Protein AF-A0AAV5KYX5-F1 (afdb_monomer_lite)

Structure (mmCIF, N/CA/C/O backbone):
data_AF-A0AAV5KYX5-F1
#
_entry.id   AF-A0AAV5KYX5-F1
#
loop_
_atom_site.group_PDB
_atom_site.id
_atom_site.type_symbol
_atom_site.label_atom_id
_atom_site.label_alt_id
_atom_site.label_comp_id
_atom_site.label_asym_id
_atom_site.label_entity_id
_atom_site.label_seq_id
_atom_site.pdbx_PDB_ins_code
_atom_site.Cartn_x
_atom_site.Cartn_y
_atom_site.Cartn_z
_atom_site.occupancy
_atom_site.B_iso_or_equiv
_atom_site.auth_seq_id
_atom_site.auth_comp_id
_atom_site.auth_asy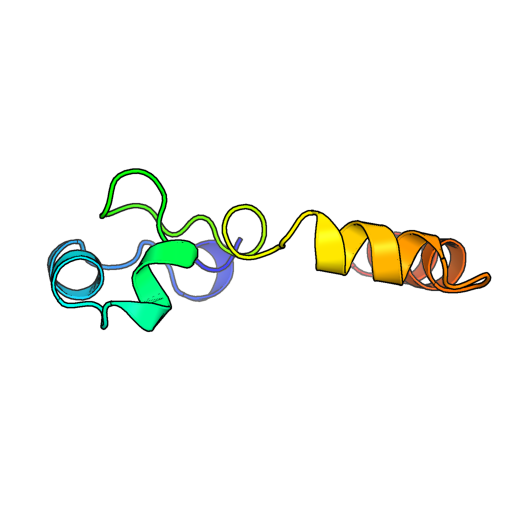m_id
_atom_site.auth_atom_id
_atom_site.pdbx_PDB_model_num
ATOM 1 N N . MET A 1 1 ? -3.198 -1.137 -9.429 1.00 58.50 1 MET A N 1
ATOM 2 C CA . MET A 1 1 ? -2.007 -1.983 -9.662 1.00 58.50 1 MET A CA 1
ATOM 3 C C . MET A 1 1 ? -2.174 -3.396 -9.090 1.0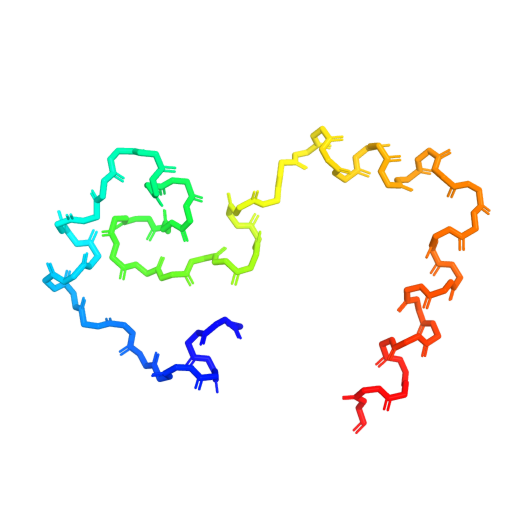0 58.50 1 MET A C 1
ATOM 5 O O . MET A 1 1 ? -1.853 -4.309 -9.821 1.00 58.50 1 MET A O 1
ATOM 9 N N . MET A 1 2 ? -2.792 -3.646 -7.924 1.00 55.47 2 MET A N 1
ATOM 10 C CA . MET A 1 2 ? -3.331 -5.000 -7.609 1.00 55.47 2 MET A CA 1
ATOM 11 C C . MET A 1 2 ? -4.721 -5.260 -8.202 1.00 55.47 2 MET A C 1
ATOM 13 O O . MET A 1 2 ? -4.981 -6.358 -8.668 1.00 55.47 2 MET A O 1
ATOM 17 N N . GLU A 1 3 ? -5.573 -4.237 -8.329 1.00 56.38 3 GLU A N 1
ATOM 18 C CA . GLU A 1 3 ? -6.857 -4.363 -9.052 1.00 56.38 3 GLU A CA 1
ATOM 19 C C . GLU A 1 3 ? -6.684 -4.698 -10.543 1.00 56.38 3 GLU A C 1
ATOM 21 O O . GLU A 1 3 ? -7.602 -5.176 -11.192 1.00 56.38 3 GLU A O 1
ATOM 26 N N . ARG A 1 4 ? -5.492 -4.462 -11.108 1.00 61.31 4 ARG A N 1
ATOM 27 C CA . ARG A 1 4 ? -5.164 -4.897 -12.474 1.00 61.31 4 ARG A CA 1
ATOM 28 C C . ARG A 1 4 ? -4.893 -6.401 -12.564 1.00 61.31 4 ARG A C 1
ATOM 30 O O . ARG A 1 4 ? -5.011 -6.955 -13.644 1.00 61.31 4 ARG A O 1
ATOM 37 N N . VAL A 1 5 ? -4.522 -7.027 -11.447 1.00 60.25 5 VAL A N 1
ATOM 38 C CA . VAL A 1 5 ? -4.222 -8.461 -11.336 1.00 60.25 5 VAL A CA 1
ATOM 39 C C . VAL A 1 5 ? -5.438 -9.224 -10.803 1.00 60.25 5 VAL A C 1
ATOM 41 O O . VAL A 1 5 ? -5.748 -10.303 -11.289 1.00 60.25 5 VAL A O 1
ATOM 44 N N . LEU A 1 6 ? -6.149 -8.647 -9.830 1.00 65.50 6 LEU A N 1
ATOM 45 C CA . LEU A 1 6 ? -7.293 -9.254 -9.140 1.00 65.50 6 LEU A CA 1
ATOM 46 C C . LEU A 1 6 ? -8.658 -8.800 -9.683 1.00 65.50 6 LEU A C 1
ATOM 48 O O . LEU A 1 6 ? -9.682 -9.357 -9.301 1.00 65.50 6 LEU A O 1
ATOM 52 N N . GLY A 1 7 ? -8.692 -7.778 -10.540 1.00 67.38 7 GLY A N 1
ATOM 53 C CA . GLY A 1 7 ? -9.921 -7.051 -10.851 1.00 67.38 7 GLY A CA 1
ATOM 54 C C . GLY A 1 7 ? -10.308 -6.053 -9.747 1.00 67.38 7 GLY A C 1
ATOM 55 O O . GLY A 1 7 ? -9.645 -5.969 -8.707 1.00 67.38 7 GLY A O 1
ATOM 56 N N . PRO A 1 8 ? -11.361 -5.246 -9.963 1.00 73.00 8 PRO A N 1
ATOM 57 C CA . PRO A 1 8 ? -11.853 -4.308 -8.958 1.00 73.00 8 PRO A CA 1
ATOM 58 C C . PRO A 1 8 ? -12.254 -5.057 -7.683 1.00 73.00 8 PRO A C 1
ATOM 60 O O . PRO A 1 8 ? -13.077 -5.974 -7.723 1.00 73.00 8 PRO A O 1
ATOM 63 N N . LEU A 1 9 ? -11.672 -4.667 -6.545 1.00 74.62 9 LEU A N 1
ATOM 64 C CA . LEU A 1 9 ? -11.956 -5.331 -5.278 1.00 74.62 9 LEU A CA 1
ATOM 65 C C . LEU A 1 9 ? -13.395 -5.004 -4.837 1.00 74.62 9 LEU A C 1
ATOM 67 O O . LEU A 1 9 ? -13.762 -3.825 -4.799 1.00 74.62 9 LEU A O 1
ATOM 71 N N . PRO A 1 10 ? -14.222 -5.999 -4.468 1.00 81.69 10 PRO A N 1
ATOM 72 C CA . PRO A 1 10 ? -15.575 -5.732 -4.003 1.00 81.69 10 PRO A CA 1
ATOM 73 C C . PRO A 1 10 ? -15.590 -4.824 -2.767 1.00 81.69 10 PRO A C 1
ATOM 75 O O . PRO A 1 10 ? -14.895 -5.070 -1.780 1.00 81.69 10 PRO A O 1
ATOM 78 N N . GLN A 1 11 ? -16.450 -3.803 -2.790 1.00 80.25 11 GLN A N 1
ATOM 79 C CA . GLN A 1 11 ? -16.533 -2.771 -1.747 1.00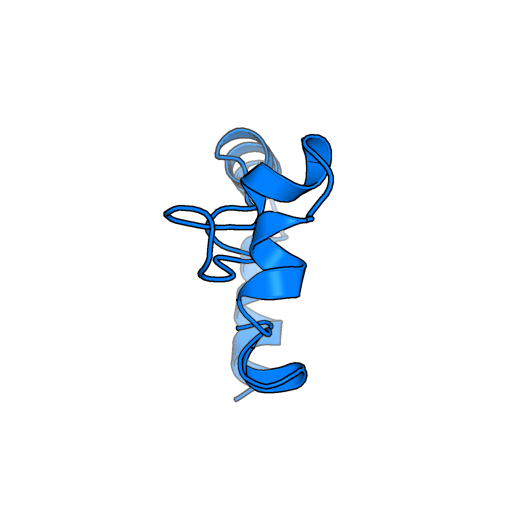 80.25 11 GLN A CA 1
ATOM 80 C C . GLN A 1 11 ? -16.754 -3.352 -0.341 1.00 80.25 11 GLN A C 1
ATOM 82 O O . GLN A 1 11 ? -16.157 -2.895 0.630 1.00 80.25 11 GLN A O 1
ATOM 87 N N . HIS A 1 12 ? -17.565 -4.406 -0.231 1.00 83.62 12 HIS A N 1
ATOM 88 C CA . HIS A 1 12 ? -17.851 -5.062 1.044 1.00 83.62 12 HIS A CA 1
ATOM 89 C C . HIS A 1 12 ? -16.634 -5.789 1.642 1.00 83.62 12 HIS A C 1
ATOM 91 O O . HIS A 1 12 ? -16.581 -5.966 2.856 1.0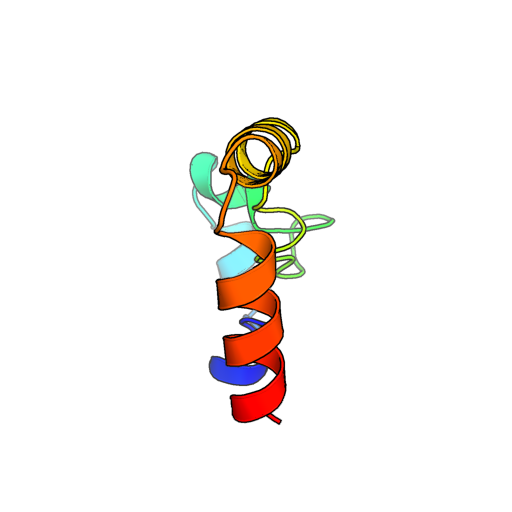0 83.62 12 HIS A O 1
ATOM 97 N N . MET A 1 13 ? -15.668 -6.215 0.819 1.00 82.19 13 MET A N 1
ATOM 98 C CA . MET A 1 13 ? -14.421 -6.821 1.297 1.00 82.19 13 MET A CA 1
ATOM 99 C C . MET A 1 13 ? -13.459 -5.749 1.801 1.00 82.19 13 MET A C 1
ATOM 101 O O . MET A 1 13 ? -12.827 -5.942 2.834 1.00 82.19 13 MET A O 1
ATOM 105 N N . ALA A 1 14 ? -13.391 -4.606 1.111 1.00 78.12 14 ALA A N 1
ATOM 106 C CA . ALA A 1 14 ? -12.578 -3.469 1.538 1.00 78.12 14 ALA A CA 1
ATOM 107 C C . ALA A 1 14 ? -13.070 -2.887 2.876 1.00 78.12 14 ALA A C 1
ATOM 109 O O . ALA A 1 14 ? -12.270 -2.654 3.775 1.00 78.12 14 ALA A O 1
ATOM 110 N N . LEU A 1 15 ? -14.389 -2.742 3.048 1.00 80.69 15 LEU A N 1
ATOM 111 C CA . LEU A 1 15 ? -14.994 -2.232 4.287 1.00 80.69 15 LEU A CA 1
ATOM 112 C C . LEU A 1 15 ? -14.865 -3.191 5.481 1.00 80.69 15 LEU A C 1
ATOM 114 O O . LEU A 1 15 ? -14.923 -2.753 6.625 1.00 80.69 15 LEU A O 1
ATOM 118 N N . LYS A 1 16 ? -14.716 -4.495 5.223 1.00 83.88 16 LYS A N 1
ATOM 119 C CA . LYS A 1 16 ? -14.498 -5.529 6.249 1.00 83.88 16 LYS A CA 1
ATOM 120 C C . LYS A 1 16 ? -13.020 -5.853 6.464 1.00 83.88 16 LYS A C 1
ATOM 122 O O . LYS A 1 16 ? -12.709 -6.785 7.206 1.00 83.88 16 LYS A O 1
ATOM 127 N N . ALA A 1 17 ? -12.118 -5.148 5.786 1.00 79.25 17 ALA A N 1
ATOM 128 C CA . ALA A 1 17 ? -10.697 -5.403 5.909 1.00 79.25 17 ALA A CA 1
ATOM 129 C C . ALA A 1 17 ? -10.229 -5.133 7.346 1.00 79.25 17 ALA A C 1
ATOM 131 O O . ALA A 1 17 ? -10.688 -4.201 8.004 1.00 79.25 17 ALA A O 1
ATOM 132 N N . ASP A 1 18 ? -9.301 -5.961 7.829 1.00 83.94 18 ASP A N 1
ATOM 133 C CA . ASP A 1 18 ? -8.687 -5.776 9.142 1.00 83.94 18 ASP A CA 1
ATOM 134 C C . ASP A 1 18 ? -8.048 -4.381 9.255 1.00 83.94 18 ASP A C 1
ATOM 136 O O . ASP A 1 18 ? -7.526 -3.842 8.275 1.00 83.94 18 ASP A O 1
ATOM 140 N N . ARG A 1 19 ? -8.006 -3.813 10.465 1.00 80.81 19 ARG A N 1
ATOM 141 C CA . ARG A 1 19 ? -7.441 -2.473 10.703 1.00 80.81 19 ARG A CA 1
ATOM 142 C C . ARG A 1 19 ? -5.990 -2.343 10.222 1.00 80.81 19 ARG A C 1
ATOM 144 O O . ARG A 1 19 ? -5.549 -1.269 9.825 1.00 80.81 19 ARG A O 1
ATOM 151 N N . ARG A 1 20 ? -5.219 -3.436 10.223 1.00 80.31 20 ARG A N 1
ATOM 152 C CA . ARG A 1 20 ? -3.841 -3.469 9.693 1.00 80.31 20 ARG A CA 1
ATOM 153 C C . ARG A 1 20 ? -3.788 -3.340 8.171 1.00 80.31 20 ARG A C 1
ATOM 155 O O . ARG A 1 20 ? -2.744 -2.956 7.637 1.00 80.31 20 ARG A O 1
ATOM 162 N N . ALA A 1 21 ? -4.878 -3.680 7.488 1.00 77.56 21 ALA A N 1
ATOM 163 C CA . ALA A 1 21 ? -5.021 -3.613 6.044 1.00 77.56 21 ALA A CA 1
ATOM 164 C C . ALA A 1 21 ? -5.553 -2.258 5.552 1.00 77.56 21 ALA A C 1
ATOM 166 O O . ALA A 1 21 ? -5.379 -1.963 4.374 1.00 77.56 21 ALA A O 1
ATOM 167 N N . GLU A 1 22 ? -6.101 -1.400 6.424 1.00 78.38 22 GLU A N 1
ATOM 168 C CA . GLU A 1 22 ? -6.574 -0.048 6.061 1.00 78.38 22 GLU A CA 1
ATOM 169 C C . GLU A 1 22 ? -5.514 0.778 5.324 1.00 78.38 22 GLU A C 1
ATOM 171 O O . GLU A 1 22 ? -5.837 1.485 4.376 1.00 78.38 22 GLU A O 1
ATOM 176 N N . LYS A 1 23 ? -4.230 0.625 5.681 1.00 76.62 23 LYS A N 1
ATOM 177 C CA . LYS A 1 23 ? -3.107 1.296 4.999 1.00 76.62 23 LYS A CA 1
ATOM 178 C C . LYS A 1 23 ? -3.015 0.976 3.502 1.00 76.62 23 LYS A C 1
ATOM 180 O O . LYS A 1 23 ? -2.396 1.714 2.750 1.00 76.62 23 LYS A O 1
ATOM 185 N N . TYR A 1 24 ? -3.600 -0.133 3.060 1.00 75.62 24 TYR A N 1
ATOM 186 C CA . TYR A 1 24 ? -3.618 -0.532 1.656 1.00 75.62 24 TYR A CA 1
ATOM 187 C C . TYR A 1 24 ? -4.787 0.086 0.878 1.00 75.62 24 TYR A C 1
ATOM 189 O O . TYR A 1 24 ? -4.804 -0.006 -0.350 1.00 75.62 24 TYR A O 1
ATOM 197 N N . PHE A 1 25 ? -5.744 0.730 1.552 1.00 76.88 25 PHE A N 1
ATOM 198 C CA . PHE A 1 25 ? -6.933 1.315 0.940 1.00 76.88 25 PHE A CA 1
ATOM 199 C C . PHE A 1 25 ? -6.927 2.844 1.047 1.00 76.88 25 PHE A C 1
ATOM 201 O O . PHE A 1 25 ? -6.773 3.421 2.119 1.00 76.88 25 PHE A O 1
ATOM 208 N N . ARG A 1 26 ? -7.184 3.532 -0.067 1.00 75.38 26 ARG A N 1
ATOM 209 C CA . ARG A 1 26 ? -7.421 4.982 -0.092 1.00 75.38 26 ARG A CA 1
ATOM 210 C C . ARG A 1 26 ? -8.925 5.234 -0.014 1.00 75.38 26 ARG A C 1
ATOM 212 O O . ARG A 1 26 ? -9.702 4.640 -0.763 1.00 75.38 26 ARG A O 1
ATOM 219 N N . LYS A 1 27 ? -9.345 6.130 0.890 1.00 73.81 27 LYS A N 1
ATOM 220 C CA . LYS A 1 27 ? -10.766 6.454 1.148 1.00 73.81 27 LYS A CA 1
ATOM 221 C C . LYS A 1 27 ? -11.630 5.220 1.499 1.00 73.81 27 LYS A C 1
ATOM 223 O O . LYS A 1 27 ? -12.800 5.172 1.139 1.00 73.81 27 LYS A O 1
ATOM 228 N N . GLY A 1 28 ? -11.049 4.209 2.152 1.00 68.69 28 GLY A N 1
ATOM 229 C CA . GLY A 1 28 ? -11.764 3.060 2.737 1.00 68.69 28 GLY A CA 1
ATOM 230 C C . GLY A 1 28 ? -12.317 2.005 1.769 1.00 68.69 28 GLY A C 1
ATOM 231 O O . GLY A 1 28 ? -12.816 0.983 2.223 1.00 68.69 28 GLY A O 1
ATOM 232 N N . ALA A 1 29 ? -12.240 2.216 0.453 1.00 70.06 29 ALA A N 1
ATOM 233 C CA . ALA A 1 29 ? -12.853 1.298 -0.515 1.00 70.06 29 ALA A CA 1
ATOM 234 C C . ALA A 1 29 ? -12.025 1.048 -1.779 1.00 70.06 29 ALA A C 1
ATOM 236 O O . ALA A 1 29 ? -12.316 0.107 -2.511 1.00 70.06 29 ALA A O 1
ATOM 237 N N . ARG A 1 30 ? -11.010 1.874 -2.058 1.00 74.31 30 ARG A N 1
ATOM 238 C CA . ARG A 1 30 ? -10.187 1.736 -3.261 1.00 74.31 30 ARG A CA 1
ATOM 239 C C . ARG A 1 30 ? -8.822 1.193 -2.890 1.00 74.31 30 ARG A C 1
ATOM 241 O O . ARG A 1 30 ? -8.145 1.799 -2.059 1.00 74.31 30 ARG A O 1
ATOM 248 N N . LEU A 1 31 ? -8.418 0.081 -3.497 1.00 73.62 31 LEU A N 1
ATOM 249 C CA . LEU A 1 31 ? -7.117 -0.510 -3.216 1.00 73.62 31 LEU A CA 1
ATOM 250 C C . LEU A 1 31 ? -6.027 0.384 -3.819 1.00 73.62 31 LEU A C 1
ATOM 252 O O . LEU A 1 31 ? -5.888 0.506 -5.035 1.00 73.62 31 LEU A O 1
ATOM 256 N N . ASP A 1 32 ? -5.253 1.011 -2.945 1.00 73.38 32 ASP A N 1
ATOM 257 C CA . ASP A 1 32 ? -4.165 1.929 -3.280 1.00 73.38 32 ASP A CA 1
ATOM 258 C C . ASP A 1 32 ? -2.814 1.241 -3.080 1.00 73.38 32 ASP A C 1
ATOM 260 O O . ASP A 1 32 ? -1.823 1.865 -2.750 1.00 73.38 32 ASP A O 1
ATOM 264 N N . TRP A 1 33 ? -2.753 -0.081 -3.227 1.00 64.88 33 TRP A N 1
ATOM 265 C CA . TRP A 1 33 ? -1.500 -0.823 -3.150 1.00 64.88 33 TRP A CA 1
ATOM 266 C C . TRP A 1 33 ? -0.777 -0.809 -4.514 1.00 64.88 33 TRP A C 1
ATOM 268 O O . TRP A 1 33 ? -1.418 -1.095 -5.540 1.00 64.88 33 TRP A O 1
ATOM 278 N N . PRO A 1 34 ? 0.545 -0.541 -4.559 1.00 62.53 34 PRO A N 1
ATOM 279 C CA . PRO A 1 34 ? 1.449 -0.348 -3.422 1.00 62.53 34 PRO A CA 1
ATOM 280 C C . PRO A 1 34 ? 1.577 1.106 -2.929 1.00 62.53 34 PRO A C 1
ATOM 282 O O . PRO A 1 34 ? 2.176 1.305 -1.884 1.00 62.53 34 PRO A O 1
ATOM 285 N N . ASP A 1 35 ? 1.043 2.122 -3.602 1.00 70.25 35 ASP A N 1
ATOM 286 C CA . ASP A 1 35 ? 1.336 3.537 -3.288 1.00 70.25 35 ASP A CA 1
ATOM 287 C C . ASP A 1 35 ? 0.906 3.998 -1.879 1.00 70.25 35 ASP A C 1
ATOM 289 O O . ASP A 1 35 ? 1.665 4.667 -1.184 1.00 70.25 35 ASP A O 1
ATOM 293 N N . GLY A 1 36 ? -0.274 3.598 -1.410 1.00 64.69 36 GLY A N 1
ATOM 294 C CA . GLY A 1 36 ? -0.755 3.787 -0.036 1.00 64.69 36 GLY A CA 1
ATOM 295 C C . GLY A 1 36 ? -0.096 2.841 0.975 1.00 64.69 36 GLY A C 1
ATOM 296 O O . GLY A 1 36 ? -0.004 3.145 2.161 1.00 64.69 36 GLY A O 1
ATOM 297 N N . ALA A 1 37 ? 0.437 1.716 0.491 1.00 59.97 37 ALA A N 1
ATOM 298 C CA . ALA A 1 37 ? 1.140 0.697 1.270 1.00 59.97 37 ALA A CA 1
ATOM 299 C C . ALA A 1 37 ? 2.617 1.018 1.526 1.00 59.97 37 ALA A C 1
ATOM 301 O O . ALA A 1 37 ? 3.231 0.494 2.460 1.00 59.97 37 ALA A O 1
ATOM 302 N N . THR A 1 38 ? 3.195 1.801 0.622 1.00 65.25 38 THR A N 1
ATOM 303 C CA . THR A 1 38 ? 4.616 2.086 0.539 1.00 65.25 38 THR A CA 1
ATOM 304 C C . THR A 1 38 ? 4.899 3.250 1.467 1.00 65.25 38 THR A C 1
ATOM 306 O O . THR A 1 38 ? 4.590 4.403 1.167 1.00 65.25 38 THR A O 1
ATOM 309 N N . SER A 1 39 ? 5.471 2.955 2.635 1.00 67.75 39 SER A N 1
ATOM 310 C CA . SER A 1 39 ? 5.830 4.017 3.566 1.00 67.75 39 SER A CA 1
ATOM 311 C C . SER A 1 39 ? 6.964 4.862 2.990 1.00 67.75 39 SER A C 1
ATOM 313 O O . SER A 1 39 ? 7.858 4.378 2.282 1.00 67.75 39 SER A O 1
ATOM 315 N N . ARG A 1 40 ? 6.954 6.153 3.326 1.00 66.62 40 ARG A N 1
ATOM 316 C CA . ARG A 1 40 ? 8.065 7.050 2.995 1.00 66.62 40 ARG A CA 1
ATOM 317 C C . ARG A 1 40 ? 9.365 6.556 3.637 1.00 66.62 40 ARG A C 1
ATOM 319 O O . ARG A 1 40 ? 10.420 6.741 3.036 1.00 66.62 40 ARG A O 1
ATOM 326 N N . GLU A 1 41 ? 9.308 5.897 4.799 1.00 64.38 41 GLU A N 1
ATOM 327 C CA . GLU A 1 41 ? 10.464 5.228 5.410 1.00 64.38 41 GLU A CA 1
ATOM 328 C C . GLU A 1 41 ? 11.002 4.076 4.553 1.00 64.38 41 GLU A C 1
ATOM 330 O O . GLU A 1 41 ? 12.211 4.013 4.337 1.00 64.38 41 GLU A O 1
ATOM 335 N N . SER A 1 42 ? 10.140 3.201 4.024 1.00 65.44 42 SER A N 1
ATOM 336 C CA . SER A 1 42 ? 10.548 2.096 3.147 1.00 65.44 42 SER A CA 1
ATOM 337 C C . SER A 1 42 ? 11.156 2.612 1.847 1.00 65.44 42 SER A C 1
ATOM 339 O O . SER A 1 42 ? 12.197 2.106 1.429 1.00 65.44 42 SER A O 1
ATOM 341 N N . MET A 1 43 ? 10.591 3.671 1.251 1.00 69.19 43 MET A N 1
ATOM 342 C CA . MET A 1 43 ? 11.234 4.336 0.112 1.00 69.19 43 MET A CA 1
ATOM 343 C C . MET A 1 43 ? 12.589 4.906 0.515 1.00 69.19 43 M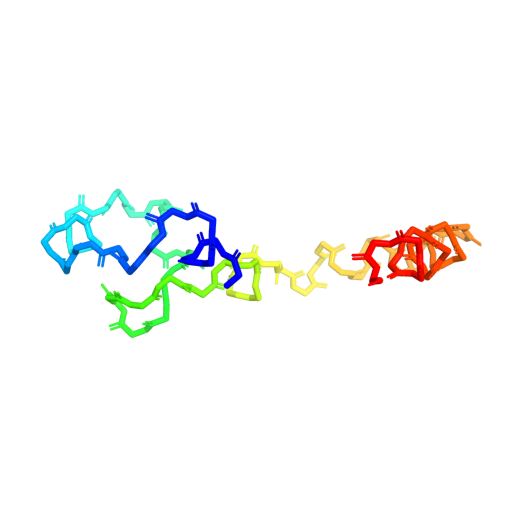ET A C 1
ATOM 345 O O . MET A 1 43 ? 13.590 4.584 -0.104 1.00 69.19 43 MET A O 1
ATOM 349 N N . ARG A 1 44 ? 12.684 5.680 1.597 1.00 68.56 44 ARG A N 1
ATOM 350 C CA . ARG A 1 44 ? 13.976 6.221 2.053 1.00 68.56 44 ARG A CA 1
ATOM 351 C C . ARG A 1 44 ? 15.014 5.127 2.316 1.00 68.56 44 ARG A C 1
ATOM 353 O O . ARG A 1 44 ? 16.186 5.350 2.038 1.00 68.56 44 ARG A O 1
ATOM 360 N N . ALA A 1 45 ? 14.611 3.964 2.826 1.00 71.31 45 ALA A N 1
ATOM 361 C CA . ALA A 1 45 ? 15.498 2.817 3.007 1.00 71.31 45 ALA A CA 1
ATOM 362 C C . ALA A 1 45 ? 15.990 2.263 1.662 1.00 71.31 45 ALA A C 1
ATOM 364 O O . ALA A 1 45 ? 17.186 2.051 1.496 1.00 71.31 45 ALA A O 1
ATOM 365 N N . VAL A 1 46 ? 15.095 2.118 0.683 1.00 67.44 46 VAL A N 1
ATOM 366 C CA . VAL A 1 46 ? 15.434 1.720 -0.693 1.00 67.44 46 VAL A CA 1
ATOM 367 C C . VAL A 1 46 ? 16.381 2.719 -1.361 1.00 67.44 46 VAL A C 1
ATOM 369 O O . VAL A 1 46 ? 17.358 2.317 -1.983 1.00 67.44 46 VAL A O 1
ATOM 372 N N . TRP A 1 47 ? 16.145 4.019 -1.195 1.00 65.94 47 TRP A N 1
ATOM 373 C CA . TRP A 1 47 ? 16.990 5.073 -1.766 1.00 65.94 47 TRP A CA 1
ATOM 374 C C . TRP A 1 47 ? 18.395 5.106 -1.151 1.00 65.94 47 TRP A C 1
ATOM 376 O O . TRP A 1 47 ? 19.336 5.560 -1.795 1.00 65.94 47 TRP A O 1
ATOM 386 N N . LYS A 1 48 ? 18.557 4.599 0.078 1.00 75.56 48 LYS A N 1
ATOM 387 C CA . LYS A 1 48 ? 19.867 4.425 0.722 1.00 75.56 48 LYS A CA 1
ATOM 388 C C . LYS A 1 48 ? 20.633 3.204 0.205 1.00 75.56 48 LYS A C 1
ATOM 390 O O . LYS A 1 48 ? 21.802 3.050 0.550 1.00 75.56 48 LYS A O 1
ATOM 395 N N . LEU A 1 49 ? 20.013 2.333 -0.595 1.00 79.81 49 LEU A N 1
ATOM 396 C CA . LEU A 1 49 ? 20.686 1.169 -1.164 1.00 79.81 49 LEU A CA 1
ATOM 397 C C . LEU A 1 49 ? 21.399 1.566 -2.469 1.00 79.81 49 LEU A C 1
ATOM 399 O O . LEU A 1 49 ? 20.737 1.907 -3.449 1.00 79.81 49 LEU A O 1
ATOM 403 N N . PRO A 1 50 ? 22.738 1.465 -2.540 1.00 68.62 50 PRO A N 1
ATOM 404 C CA . PRO A 1 50 ? 23.538 2.057 -3.617 1.00 68.62 50 PRO A CA 1
ATOM 405 C C . PRO A 1 50 ? 23.350 1.417 -5.003 1.00 68.62 50 PRO A C 1
ATOM 407 O O . PRO A 1 50 ? 23.899 1.914 -5.980 1.00 68.62 50 PRO A O 1
ATOM 410 N N . ARG A 1 51 ? 22.604 0.309 -5.119 1.00 73.62 51 ARG A N 1
ATOM 411 C CA . ARG A 1 51 ? 22.409 -0.421 -6.389 1.00 73.62 51 ARG A CA 1
ATOM 412 C C . ARG A 1 51 ? 20.958 -0.751 -6.718 1.00 73.62 51 ARG A C 1
ATOM 414 O O . ARG A 1 51 ? 20.674 -1.177 -7.832 1.00 73.62 51 ARG A O 1
ATOM 421 N N . LEU A 1 52 ? 20.035 -0.536 -5.782 1.00 68.19 52 LEU A N 1
ATOM 422 C CA . LEU A 1 52 ? 18.631 -0.867 -6.008 1.00 68.19 52 LEU A CA 1
ATOM 423 C C . LEU A 1 52 ? 17.983 -0.035 -7.128 1.00 68.19 52 LEU A C 1
ATOM 425 O O . LEU A 1 52 ? 17.242 -0.624 -7.907 1.00 68.19 52 LEU A O 1
ATOM 429 N N . PRO A 1 53 ? 18.271 1.276 -7.281 1.00 67.31 53 PRO A N 1
ATOM 430 C CA . PRO A 1 53 ? 17.670 2.076 -8.348 1.00 67.31 53 PRO A CA 1
ATOM 431 C C . PRO A 1 53 ? 17.982 1.543 -9.749 1.00 67.31 53 PRO A C 1
ATOM 433 O O . PRO A 1 53 ? 17.102 1.524 -10.601 1.00 67.31 53 PRO A O 1
ATOM 436 N N . VAL A 1 54 ? 19.212 1.066 -9.972 1.00 71.44 54 VAL A N 1
ATOM 437 C CA . VAL A 1 54 ? 19.651 0.519 -11.265 1.00 71.44 54 VAL A CA 1
ATOM 438 C C . VAL A 1 54 ? 18.917 -0.787 -11.563 1.00 71.44 54 VAL A C 1
ATOM 440 O O . VAL A 1 54 ? 18.314 -0.913 -12.622 1.00 71.44 54 VAL A O 1
ATOM 443 N N . ILE A 1 55 ? 18.873 -1.700 -10.588 1.00 73.00 55 ILE A N 1
ATOM 444 C CA . ILE A 1 55 ? 18.182 -2.994 -10.713 1.00 73.00 55 ILE A CA 1
ATOM 445 C C . ILE A 1 55 ? 16.673 -2.792 -10.932 1.00 73.00 55 ILE A C 1
ATOM 447 O O . ILE A 1 55 ? 16.060 -3.485 -11.738 1.00 73.00 55 ILE A O 1
ATOM 451 N N . PHE A 1 56 ? 16.064 -1.827 -10.238 1.00 71.12 56 PHE A N 1
ATOM 452 C CA . PHE A 1 56 ? 14.634 -1.541 -10.350 1.00 71.12 56 PHE A CA 1
ATOM 453 C C . PHE A 1 56 ? 14.274 -0.919 -11.705 1.00 71.12 56 PHE A C 1
ATOM 455 O O . PHE A 1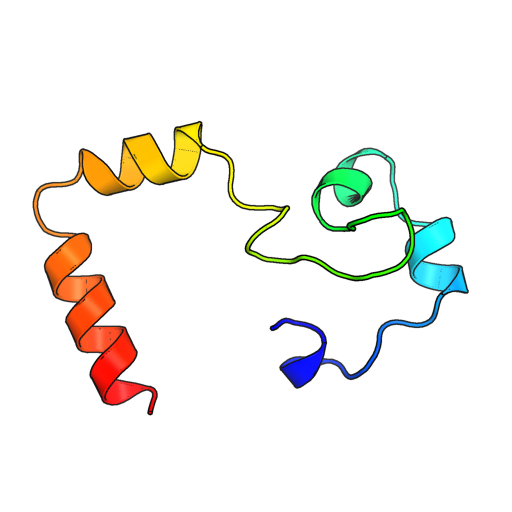 56 ? 13.286 -1.316 -12.319 1.00 71.12 56 PHE A O 1
ATOM 462 N N . LEU A 1 57 ? 15.083 0.032 -12.189 1.00 73.75 57 LEU A N 1
ATOM 463 C CA . LEU A 1 57 ? 14.921 0.639 -13.515 1.00 73.75 57 LEU A CA 1
ATOM 464 C C . LEU A 1 57 ? 15.102 -0.384 -14.638 1.00 73.75 57 LEU A C 1
ATOM 466 O O . LEU A 1 57 ? 14.378 -0.345 -15.632 1.00 73.75 57 LEU A O 1
ATOM 470 N N . GLU A 1 58 ? 16.058 -1.291 -14.475 1.00 70.12 58 GLU A N 1
ATOM 471 C CA . GLU A 1 58 ? 16.322 -2.362 -15.425 1.00 70.12 58 GLU A CA 1
ATOM 472 C C . GLU A 1 58 ? 15.150 -3.351 -15.462 1.00 70.12 58 GLU A C 1
ATOM 474 O O . GLU A 1 58 ? 14.588 -3.590 -16.528 1.00 70.12 58 GLU A O 1
ATOM 479 N N . TYR A 1 59 ? 14.668 -3.809 -14.304 1.00 72.00 59 TYR A N 1
ATOM 480 C CA . TYR A 1 59 ? 13.487 -4.672 -14.222 1.00 72.00 59 TYR A CA 1
ATOM 481 C C . TYR A 1 59 ? 12.222 -4.016 -14.803 1.00 72.00 59 TYR A C 1
ATOM 483 O O . TYR A 1 59 ? 11.476 -4.656 -15.540 1.00 72.00 59 TYR A O 1
ATOM 491 N N . ALA A 1 60 ? 11.991 -2.730 -14.524 1.00 66.12 60 ALA A N 1
ATOM 492 C CA . ALA A 1 60 ? 10.835 -1.999 -15.043 1.00 66.12 60 ALA A CA 1
ATOM 493 C C . ALA A 1 60 ? 10.851 -1.859 -16.576 1.00 66.12 60 ALA A C 1
ATOM 495 O O . ALA A 1 60 ? 9.786 -1.876 -17.186 1.00 66.12 60 ALA A O 1
ATOM 496 N N . LYS A 1 61 ? 12.038 -1.760 -17.193 1.00 61.78 61 LYS A N 1
ATOM 497 C CA . LYS A 1 61 ? 12.203 -1.771 -18.657 1.00 61.78 61 LYS A CA 1
ATOM 498 C C . LYS A 1 61 ? 11.913 -3.133 -19.284 1.00 61.78 61 LYS A C 1
ATOM 500 O O . LYS A 1 61 ? 11.419 -3.178 -20.400 1.00 61.78 61 LYS A O 1
ATOM 505 N N . TYR A 1 62 ? 12.246 -4.227 -18.601 1.00 67.44 62 TYR A N 1
ATOM 506 C CA . TYR A 1 62 ? 11.976 -5.582 -19.098 1.00 67.44 62 TYR A CA 1
ATOM 507 C C . TYR A 1 62 ? 10.524 -6.030 -18.873 1.00 67.44 62 TYR A C 1
ATOM 509 O O . TYR A 1 62 ? 10.081 -6.993 -19.491 1.00 67.44 62 TYR A O 1
ATOM 517 N N . ALA A 1 63 ? 9.786 -5.355 -17.988 1.00 58.22 63 ALA A N 1
ATOM 518 C CA . ALA A 1 63 ? 8.396 -5.666 -17.657 1.00 58.22 63 ALA A CA 1
ATOM 519 C C . ALA A 1 63 ? 7.351 -4.908 -18.511 1.00 58.22 63 ALA A C 1
ATOM 521 O O . ALA A 1 63 ? 6.154 -5.028 -18.237 1.00 58.22 63 ALA A O 1
ATOM 522 N N . SER A 1 64 ? 7.784 -4.124 -19.507 1.00 47.50 64 SER A N 1
ATOM 523 C CA . SER A 1 64 ? 6.951 -3.377 -20.469 1.00 47.50 64 SER A CA 1
ATOM 524 C C . SER A 1 64 ? 7.073 -3.947 -21.873 1.00 47.50 64 SER A C 1
ATOM 526 O O . SER A 1 64 ? 6.023 -4.074 -22.537 1.00 47.50 64 SER A O 1
#

pLDDT: mean 70.64, std 7.67, range [47.5, 83.94]

Radius of gyration: 14.68 Å; chains: 1; bounding box: 41×16×31 Å

Sequence (64 aa):
MMERVLGPLPQHMALKADRRAEKYFRKGARLDWPDGATSRESMRAVWKLPRLPVIFLEYAKYAS

Secondary structure (DSSP, 8-state):
--HHHH-SPPHHHHHT--TTTGGGEETTTEE-TTTTTS-HHHHHHHHTSTTHHHHHHHHHHHT-

Foldseek 3Di:
DVCVVVPQDDQVCQQPDDPVCVLQDDPSRGGNPPPSVQDPVNVVVQVPDPCNVVVVVVVVVVVD

InterPro domains:
  IPR051175 Dual specificity CLK kinases [PTHR45646] (1-59)

Organism: NCBI:txid152421